Protein AF-A0A962YHG1-F1 (afdb_monomer)

Foldseek 3Di:
DDDDDDDDDDPDDPPDPPPDVPDDDDDQDDDPLQEPDDDPDDPVPDDRDDDDPVCPLVVQQVSFRWDADVVVGWIQTDRGPCSPDPVNCCVPTPVNVVVVVLVVLCVDPVRVVVSVVVVPDDDPDDDDDDDDDDDDPPDDPVVVVCVVVPHDDDDDD

Solvent-accessible surface area (backbone atoms only — not comparable to full-atom values): 10780 Å² total; per-residue (Å²): 133,89,83,86,84,88,85,82,88,76,84,82,71,76,78,70,81,75,71,78,76,88,69,77,89,81,84,87,87,87,78,87,77,32,65,82,59,83,68,93,66,54,81,87,74,58,76,86,78,89,78,48,91,93,42,41,49,62,50,39,39,72,58,47,25,34,48,76,42,80,83,68,76,43,82,46,76,38,45,44,78,66,53,73,36,68,70,46,44,55,68,71,40,69,88,38,47,62,60,53,49,47,54,52,33,52,69,3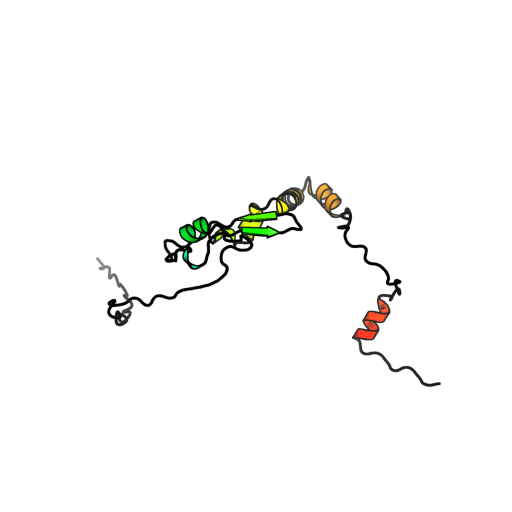6,81,90,40,22,69,63,42,54,54,59,71,69,51,81,74,83,70,89,87,80,77,93,77,82,88,79,84,85,78,85,73,58,80,65,62,62,55,48,60,72,68,61,68,79,81,82,83,82,135

Mean predicted aligned error: 17.92 Å

Radius of gyration: 30.83 Å; Cα contacts (8 Å, |Δi|>4): 76; chains: 1; bounding box: 72×57×82 Å

pLDDT: mean 74.02, std 16.58, range [34.38, 93.38]

Sequence (157 aa):
MPGRLDFQFNFATTPAVRRTQDQPMRILLLGNFRGNRASDQTLAERHIQRIDIDNFDQVLAASAPQLHLQQPDCRIEFSELDDFHPDQLYRTLPVFAELRQLRKQLRDPATAAQAIAQMSQPEPSATTATDESATPTETAPGSLFEQLLGGAPAPPA

Structure (mmCIF, N/CA/C/O backbone):
data_AF-A0A962YHG1-F1
#
_entry.id   AF-A0A962YHG1-F1
#
loop_
_atom_site.group_PDB
_atom_site.id
_atom_site.type_symbol
_atom_site.label_atom_id
_atom_site.label_alt_id
_atom_site.label_comp_id
_atom_site.label_asym_id
_atom_site.label_entity_id
_atom_site.label_seq_id
_atom_site.pdbx_PDB_ins_code
_atom_site.Cartn_x
_atom_site.Cartn_y
_atom_site.Cartn_z
_atom_site.occupancy
_atom_site.B_iso_or_equiv
_atom_site.auth_seq_id
_atom_site.auth_comp_id
_atom_site.auth_asym_id
_atom_site.auth_atom_id
_atom_site.pdbx_PDB_model_num
ATOM 1 N N . MET A 1 1 ? -48.644 15.025 -37.848 1.00 45.84 1 MET A N 1
ATOM 2 C CA . MET A 1 1 ? -47.721 14.338 -36.920 1.00 45.84 1 MET A CA 1
ATOM 3 C C . MET A 1 1 ? -46.467 15.189 -36.807 1.00 45.84 1 MET A C 1
ATOM 5 O O . MET A 1 1 ? -45.912 15.483 -37.860 1.00 45.84 1 MET A O 1
ATOM 9 N N . PRO A 1 2 ? -46.071 15.685 -35.623 1.00 55.91 2 PRO A N 1
ATOM 10 C CA . PRO A 1 2 ? -44.879 16.519 -35.518 1.00 55.91 2 PRO A CA 1
ATOM 11 C C . PRO A 1 2 ? -43.626 15.631 -35.564 1.00 55.91 2 PRO A C 1
ATOM 13 O O . PRO A 1 2 ? -43.559 14.610 -34.883 1.00 55.91 2 PRO A O 1
ATOM 16 N N . GLY A 1 3 ? -42.670 15.993 -36.421 1.00 58.66 3 GLY A N 1
ATOM 17 C CA . GLY A 1 3 ? -41.400 15.287 -36.588 1.00 58.66 3 GLY A CA 1
ATOM 18 C C . GLY A 1 3 ? -40.441 15.573 -35.434 1.00 58.66 3 GLY A C 1
ATOM 19 O O . GLY A 1 3 ? -40.347 16.703 -34.960 1.00 58.66 3 GLY A O 1
ATOM 20 N N . ARG A 1 4 ? -39.742 14.534 -34.978 1.00 71.38 4 ARG A N 1
ATOM 21 C CA . ARG A 1 4 ? -38.708 14.610 -33.942 1.00 71.38 4 ARG A CA 1
ATOM 22 C C . ARG A 1 4 ? -37.389 15.057 -34.576 1.00 71.38 4 ARG A C 1
ATOM 24 O O . ARG A 1 4 ? -36.968 14.483 -35.574 1.00 71.38 4 ARG A O 1
ATOM 31 N N . LEU A 1 5 ? -36.759 16.073 -33.994 1.00 71.56 5 LEU A N 1
ATOM 32 C CA . LEU A 1 5 ? -35.411 16.528 -34.336 1.00 71.56 5 LEU A CA 1
ATOM 33 C C . LEU A 1 5 ? -34.466 16.084 -33.219 1.00 71.56 5 LEU A C 1
ATOM 35 O O . LEU A 1 5 ? -34.612 16.534 -32.084 1.00 71.56 5 LEU A O 1
ATOM 39 N N . ASP A 1 6 ? -33.523 15.200 -33.541 1.00 62.62 6 ASP A N 1
ATOM 40 C CA . ASP A 1 6 ? -32.419 14.846 -32.650 1.00 62.62 6 ASP A CA 1
ATOM 41 C C . ASP A 1 6 ? -31.208 15.724 -32.993 1.00 62.62 6 ASP A C 1
ATOM 43 O O . ASP A 1 6 ? -30.752 15.774 -34.136 1.00 62.62 6 ASP A O 1
ATOM 47 N N . PHE A 1 7 ? -30.696 16.434 -31.987 1.00 68.81 7 PHE A N 1
ATOM 48 C CA . PHE A 1 7 ? -29.481 17.235 -32.090 1.00 68.81 7 PHE A CA 1
ATOM 49 C C . PHE A 1 7 ? -28.357 16.531 -31.341 1.00 68.81 7 PHE A C 1
ATOM 51 O O . PHE A 1 7 ? -28.496 16.209 -30.161 1.00 68.81 7 PHE A O 1
ATOM 58 N N . GLN A 1 8 ? -27.228 16.331 -32.016 1.00 64.38 8 GLN A N 1
ATOM 59 C CA . GLN A 1 8 ? -26.025 15.764 -31.421 1.00 64.38 8 GLN A CA 1
ATOM 60 C C . GLN A 1 8 ? -24.893 16.786 -31.535 1.00 64.38 8 GLN A C 1
ATOM 62 O O . GLN A 1 8 ? -24.492 17.169 -32.632 1.00 64.38 8 GLN A O 1
ATOM 67 N N . PHE A 1 9 ? -24.400 17.255 -30.389 1.00 69.31 9 PHE A N 1
ATOM 68 C CA . PHE A 1 9 ? -23.249 18.148 -30.315 1.00 69.31 9 PHE A CA 1
ATOM 69 C C . PHE A 1 9 ? -21.984 17.315 -30.146 1.00 69.31 9 PHE A C 1
ATOM 71 O O . PHE A 1 9 ? -21.790 16.679 -29.113 1.00 69.31 9 PHE A O 1
ATOM 78 N N . ASN A 1 10 ? -21.121 17.342 -31.159 1.00 65.69 10 ASN A N 1
ATOM 79 C CA . ASN A 1 10 ? -19.778 16.789 -31.069 1.00 65.69 10 ASN A CA 1
ATOM 80 C C . ASN A 1 10 ? -18.791 17.944 -30.897 1.00 65.69 10 ASN A C 1
ATOM 82 O O . ASN A 1 10 ? -18.661 18.798 -31.774 1.00 65.69 10 ASN A O 1
ATOM 86 N N . PHE A 1 11 ? -18.095 17.974 -29.763 1.00 71.69 11 PHE A N 1
ATOM 87 C CA . PHE A 1 11 ? -16.996 18.908 -29.554 1.00 71.69 11 PHE A CA 1
ATOM 88 C C . PHE A 1 11 ? -15.831 18.478 -30.444 1.00 71.69 11 PHE A C 1
ATOM 90 O O . PHE A 1 11 ? -15.226 17.427 -30.235 1.00 71.69 11 PHE A O 1
ATOM 97 N N . ALA A 1 12 ? -15.528 19.279 -31.464 1.00 61.75 12 ALA A N 1
ATOM 98 C CA . ALA A 1 12 ? -14.332 19.084 -32.263 1.00 61.75 12 ALA A CA 1
ATOM 99 C C . ALA A 1 12 ? -13.105 19.422 -31.403 1.00 61.75 12 ALA A C 1
ATOM 101 O O . ALA A 1 12 ? -12.676 20.571 -31.326 1.00 61.75 12 ALA A O 1
ATOM 102 N N . THR A 1 13 ? -12.530 18.414 -30.751 1.00 64.81 13 THR A N 1
ATOM 103 C CA . THR A 1 13 ? -11.124 18.468 -30.356 1.00 64.81 13 THR A CA 1
ATOM 104 C C . THR A 1 13 ? -10.317 18.456 -31.646 1.00 64.81 13 THR A C 1
ATOM 106 O O . THR A 1 13 ? -10.368 17.492 -32.410 1.00 64.81 13 THR A O 1
ATOM 109 N N . THR A 1 14 ? -9.575 19.531 -31.908 1.00 65.00 14 THR A N 1
ATOM 110 C CA . THR A 1 14 ? -8.515 19.522 -32.916 1.00 65.00 14 THR A CA 1
ATOM 111 C C . THR A 1 14 ? -7.624 18.321 -32.604 1.00 65.00 14 THR A C 1
ATOM 113 O O . THR A 1 14 ? -7.118 18.251 -31.479 1.00 65.00 14 THR A O 1
ATOM 116 N N . PRO A 1 15 ? -7.448 17.345 -33.515 1.00 59.84 15 PRO A N 1
ATOM 117 C CA . PRO A 1 15 ? -6.582 16.217 -33.227 1.00 59.84 15 PRO A CA 1
ATOM 118 C C . PRO A 1 15 ? -5.191 16.788 -32.976 1.00 59.84 15 PRO A C 1
ATOM 120 O O . PRO A 1 15 ? -4.594 17.405 -33.860 1.00 59.84 15 PRO A O 1
ATOM 123 N N . ALA A 1 16 ? -4.701 16.647 -31.743 1.00 66.06 16 ALA A N 1
ATOM 124 C CA . ALA A 1 16 ? -3.327 16.985 -31.427 1.00 66.06 16 ALA A CA 1
ATOM 125 C C . ALA A 1 16 ? -2.443 16.266 -32.449 1.00 66.06 16 ALA A C 1
ATOM 127 O O . ALA A 1 16 ? -2.651 15.077 -32.705 1.00 66.06 16 ALA A O 1
ATOM 128 N N . VAL A 1 17 ? -1.501 16.992 -33.060 1.00 57.16 17 VAL A N 1
ATOM 129 C CA . VAL A 1 17 ? -0.539 16.424 -34.009 1.00 57.16 17 VAL A CA 1
ATOM 130 C C . VAL A 1 17 ? 0.080 15.202 -33.341 1.00 57.16 17 VAL A C 1
ATOM 132 O O . VAL A 1 17 ? 0.837 15.324 -32.375 1.00 57.16 17 VAL A O 1
ATOM 135 N N . ARG A 1 18 ? -0.311 14.011 -33.805 1.00 59.91 18 ARG A N 1
ATOM 136 C CA . ARG A 1 18 ? 0.165 12.747 -33.257 1.00 59.91 18 ARG A CA 1
ATOM 137 C C . ARG A 1 18 ? 1.634 12.672 -33.637 1.00 59.91 18 ARG A C 1
ATOM 139 O O . ARG A 1 18 ? 1.953 12.392 -34.788 1.00 59.91 18 ARG A O 1
ATOM 146 N N . ARG A 1 19 ? 2.518 13.031 -32.700 1.00 60.09 19 ARG A N 1
ATOM 147 C CA . ARG A 1 19 ? 3.968 12.961 -32.904 1.00 60.09 19 ARG A CA 1
ATOM 148 C C . ARG A 1 19 ? 4.292 11.565 -33.427 1.00 60.09 19 ARG A C 1
ATOM 150 O O . ARG A 1 19 ? 3.874 10.578 -32.822 1.00 60.09 19 ARG A O 1
ATOM 157 N N . THR A 1 20 ? 4.971 11.511 -34.570 1.00 55.91 20 THR A N 1
ATOM 158 C CA . THR A 1 20 ? 5.409 10.273 -35.212 1.00 55.91 20 THR A CA 1
ATOM 159 C C . THR A 1 20 ? 6.091 9.393 -34.167 1.00 55.91 20 THR A C 1
ATOM 161 O O . THR A 1 20 ? 7.063 9.806 -33.540 1.00 55.91 20 THR A O 1
ATOM 164 N N . GLN A 1 21 ? 5.525 8.206 -33.945 1.00 59.72 21 GLN A N 1
ATOM 165 C CA . GLN A 1 21 ? 5.869 7.252 -32.883 1.00 59.72 21 GLN A CA 1
ATOM 166 C C . GLN A 1 21 ? 7.229 6.560 -33.076 1.00 59.72 21 GLN A C 1
ATOM 168 O O . GLN A 1 21 ? 7.443 5.489 -32.518 1.00 59.72 21 GLN A O 1
ATOM 173 N N . ASP A 1 22 ? 8.149 7.121 -33.860 1.00 61.38 22 ASP A N 1
ATOM 174 C CA . ASP A 1 22 ? 9.325 6.353 -34.278 1.00 61.38 22 ASP A CA 1
ATOM 175 C C . ASP A 1 22 ? 10.292 6.083 -33.115 1.00 61.38 22 ASP A C 1
ATOM 177 O O . ASP A 1 22 ? 11.018 5.094 -33.125 1.00 61.38 22 ASP A O 1
ATOM 181 N N . GLN A 1 23 ? 10.236 6.892 -32.046 1.00 69.75 23 GLN A N 1
ATOM 182 C CA . GLN A 1 23 ? 10.860 6.570 -30.760 1.00 69.75 23 GLN A CA 1
ATOM 183 C C . GLN A 1 23 ? 10.011 7.082 -29.584 1.00 69.75 23 GLN A C 1
ATOM 185 O O . GLN A 1 23 ? 9.931 8.294 -29.365 1.00 69.75 23 GLN A O 1
ATOM 190 N N . PRO A 1 24 ? 9.368 6.199 -28.794 1.00 78.81 24 PRO A N 1
ATOM 191 C CA . PRO A 1 24 ? 8.696 6.623 -27.573 1.00 78.81 24 PRO A CA 1
ATOM 192 C C . PRO A 1 24 ? 9.732 7.130 -26.561 1.00 78.81 24 PRO A C 1
ATOM 194 O O . PRO A 1 24 ? 10.734 6.461 -26.305 1.00 78.81 24 PRO A O 1
ATOM 197 N N . MET A 1 25 ? 9.477 8.292 -25.955 1.00 83.69 25 MET A N 1
ATOM 198 C CA . MET A 1 25 ? 10.292 8.804 -24.852 1.00 83.69 25 MET A CA 1
ATOM 199 C C . MET A 1 25 ? 10.197 7.841 -23.664 1.00 83.69 25 MET A C 1
ATOM 201 O O . MET A 1 25 ? 9.106 7.580 -23.159 1.00 83.69 25 MET A O 1
ATOM 205 N N . ARG A 1 26 ? 11.337 7.311 -23.214 1.00 88.06 26 ARG A N 1
ATOM 206 C CA . ARG A 1 26 ? 11.420 6.415 -22.054 1.00 88.06 26 ARG A CA 1
ATOM 207 C C . ARG A 1 26 ? 12.052 7.164 -20.891 1.00 88.06 26 ARG A C 1
ATOM 209 O O . ARG A 1 26 ? 13.130 7.729 -21.046 1.00 88.06 26 ARG A O 1
ATOM 216 N N . ILE A 1 27 ? 11.387 7.146 -19.741 1.00 90.38 27 ILE A N 1
ATOM 217 C CA . ILE A 1 27 ? 11.906 7.712 -18.495 1.00 90.38 27 ILE A CA 1
ATOM 218 C C . ILE A 1 27 ? 12.294 6.546 -17.591 1.00 90.38 27 ILE A C 1
ATOM 220 O O . ILE A 1 27 ? 11.486 5.649 -17.358 1.00 90.38 27 ILE A O 1
ATOM 224 N N . LEU A 1 28 ? 13.529 6.560 -17.094 1.00 92.56 28 LEU A N 1
ATOM 225 C CA . LEU A 1 28 ? 13.987 5.631 -16.069 1.00 92.56 28 LEU A CA 1
ATOM 226 C C . LEU A 1 28 ? 13.854 6.304 -14.703 1.00 92.56 28 LEU A C 1
ATOM 228 O O . LEU A 1 28 ? 14.464 7.345 -14.467 1.00 92.56 28 LEU A O 1
ATOM 232 N N . LEU A 1 29 ? 13.070 5.700 -13.812 1.00 91.56 29 LEU A N 1
ATOM 233 C CA . LEU A 1 29 ? 12.940 6.137 -12.427 1.00 91.56 29 LEU A CA 1
ATOM 234 C C . LEU A 1 29 ? 13.799 5.228 -11.545 1.00 91.56 29 LEU A C 1
ATOM 236 O O . LEU A 1 29 ? 13.640 4.009 -11.561 1.00 91.56 29 LEU A O 1
ATOM 240 N N . LEU A 1 30 ? 14.709 5.828 -10.780 1.00 90.31 30 LEU A N 1
ATOM 241 C CA . LEU A 1 30 ? 15.577 5.132 -9.833 1.00 90.31 30 LEU A CA 1
ATOM 242 C C . LEU A 1 30 ? 15.273 5.629 -8.423 1.00 90.31 30 LEU A C 1
ATOM 244 O O . LEU A 1 30 ? 15.257 6.831 -8.173 1.00 90.31 30 LEU A O 1
ATOM 248 N N . GLY A 1 31 ? 15.045 4.699 -7.503 1.00 87.12 31 GLY A N 1
ATOM 249 C CA . GLY A 1 31 ? 14.708 5.006 -6.120 1.00 87.12 31 GLY A CA 1
ATOM 250 C C . GLY A 1 31 ? 14.592 3.741 -5.278 1.00 87.12 31 GLY A C 1
ATOM 251 O O . GLY A 1 31 ? 14.628 2.624 -5.800 1.00 87.12 31 GLY A O 1
ATOM 252 N N . ASN A 1 32 ? 14.464 3.914 -3.962 1.00 85.56 32 ASN A N 1
ATOM 253 C CA . ASN A 1 32 ? 14.132 2.807 -3.075 1.00 85.56 32 ASN A CA 1
ATOM 254 C C . ASN A 1 32 ? 12.611 2.612 -3.047 1.00 85.56 32 ASN A C 1
ATOM 256 O O . ASN A 1 32 ? 11.904 3.337 -2.354 1.00 85.56 32 ASN A O 1
ATOM 260 N N . PHE A 1 33 ? 12.128 1.617 -3.789 1.00 86.19 33 PHE A N 1
ATOM 261 C CA . PHE A 1 33 ? 10.702 1.292 -3.881 1.00 86.19 33 PHE A CA 1
ATOM 262 C C . PHE A 1 33 ? 10.293 0.060 -3.063 1.00 86.19 33 PHE A C 1
ATOM 264 O O . PHE A 1 33 ? 9.137 -0.329 -3.118 1.00 86.19 33 PHE A O 1
ATOM 271 N N . ARG A 1 34 ? 11.213 -0.575 -2.317 1.00 80.25 34 ARG A N 1
ATOM 272 C CA . ARG A 1 34 ? 10.947 -1.821 -1.560 1.00 80.25 34 ARG A CA 1
ATOM 273 C C . ARG A 1 34 ? 10.935 -1.645 -0.038 1.00 80.25 34 ARG A C 1
ATOM 275 O O . ARG A 1 34 ? 10.730 -2.615 0.692 1.00 80.25 34 ARG A O 1
ATOM 282 N N . GLY A 1 35 ? 11.131 -0.419 0.444 1.00 81.06 35 GLY A N 1
ATOM 283 C CA . GLY A 1 35 ? 11.189 -0.116 1.872 1.00 81.06 35 GLY A CA 1
ATOM 284 C C . GLY A 1 35 ? 12.473 -0.644 2.509 1.00 81.06 35 GLY A C 1
ATOM 285 O O . GLY A 1 35 ? 13.562 -0.468 1.959 1.00 81.06 35 GLY A O 1
ATOM 286 N N . ASN A 1 36 ? 12.348 -1.288 3.672 1.00 69.00 36 ASN A N 1
ATOM 287 C CA . ASN A 1 36 ? 13.492 -1.787 4.445 1.00 69.00 36 ASN A CA 1
ATOM 288 C C . ASN A 1 36 ? 13.959 -3.197 4.020 1.00 69.00 36 ASN A C 1
ATOM 290 O O . ASN A 1 36 ? 14.724 -3.848 4.727 1.00 69.00 36 ASN A O 1
ATOM 294 N N . ARG A 1 37 ? 13.493 -3.709 2.872 1.00 70.06 37 ARG A N 1
ATOM 295 C CA . ARG A 1 37 ? 14.009 -4.968 2.320 1.00 70.06 37 ARG A CA 1
ATOM 296 C C . ARG A 1 37 ? 15.317 -4.696 1.589 1.00 70.06 37 ARG A C 1
ATOM 298 O O . ARG A 1 37 ? 15.319 -4.129 0.495 1.00 70.06 37 ARG A O 1
ATOM 305 N N . ALA A 1 38 ? 16.422 -5.137 2.182 1.00 66.56 38 ALA A N 1
ATOM 306 C CA . ALA A 1 38 ? 17.681 -5.241 1.463 1.00 66.56 38 ALA A CA 1
ATOM 307 C C . ALA A 1 38 ? 17.492 -6.170 0.252 1.00 66.56 38 ALA A C 1
ATOM 309 O O . ALA A 1 38 ? 16.830 -7.203 0.329 1.00 66.56 38 ALA A O 1
ATOM 310 N N . SER A 1 39 ? 18.034 -5.760 -0.890 1.00 71.38 39 SER A N 1
ATOM 311 C CA . SER A 1 39 ? 18.118 -6.616 -2.067 1.00 71.38 39 SER A CA 1
ATOM 312 C C . SER A 1 39 ? 19.492 -7.259 -2.071 1.00 71.38 39 SER A C 1
ATOM 314 O O . SER A 1 39 ? 20.477 -6.542 -2.237 1.00 71.38 39 SER A O 1
ATOM 316 N N . ASP A 1 40 ? 19.538 -8.586 -1.989 1.00 74.19 40 ASP A N 1
ATOM 317 C CA . ASP A 1 40 ? 20.785 -9.355 -2.107 1.00 74.19 40 ASP A CA 1
ATOM 318 C C . ASP A 1 40 ? 21.395 -9.263 -3.518 1.00 74.19 40 ASP A C 1
ATOM 320 O O . ASP A 1 40 ? 22.573 -9.538 -3.715 1.00 74.19 40 ASP A O 1
ATOM 324 N N . GLN A 1 41 ? 20.601 -8.830 -4.506 1.00 80.31 41 GLN A N 1
ATOM 325 C CA . GLN A 1 41 ? 21.050 -8.624 -5.882 1.00 80.31 41 GLN A CA 1
ATOM 326 C C . GLN A 1 41 ? 21.848 -7.330 -6.045 1.00 80.31 41 GLN A C 1
ATOM 328 O O . GLN A 1 41 ? 21.420 -6.235 -5.623 1.00 80.31 41 GLN A O 1
ATOM 333 N N . THR A 1 42 ? 22.959 -7.454 -6.765 1.00 83.12 42 THR A N 1
ATOM 334 C CA . THR A 1 42 ? 23.782 -6.328 -7.212 1.00 83.12 42 THR A CA 1
ATOM 335 C C . THR A 1 42 ? 23.024 -5.464 -8.223 1.00 83.12 42 THR A C 1
ATOM 337 O O . THR A 1 42 ? 22.053 -5.900 -8.836 1.00 83.12 42 THR A O 1
ATOM 340 N N . LEU A 1 43 ? 23.452 -4.213 -8.429 1.00 82.19 43 LEU A N 1
ATOM 341 C CA . LEU A 1 43 ? 22.789 -3.315 -9.388 1.00 82.19 43 LEU A CA 1
ATOM 342 C C . LEU A 1 43 ? 22.788 -3.859 -10.827 1.00 82.19 43 LEU A C 1
ATOM 344 O O . LEU A 1 43 ? 21.859 -3.563 -11.570 1.00 82.19 43 LEU A O 1
ATOM 348 N N . ALA A 1 44 ? 23.793 -4.653 -11.207 1.00 86.56 44 ALA A N 1
ATOM 349 C CA . ALA A 1 44 ? 23.910 -5.224 -12.549 1.00 86.56 44 ALA A CA 1
ATOM 350 C C . ALA A 1 44 ? 22.912 -6.366 -12.811 1.00 86.56 44 ALA A C 1
ATOM 352 O O . ALA A 1 44 ? 22.520 -6.588 -13.953 1.00 86.56 44 ALA A O 1
ATOM 353 N N . GLU A 1 45 ? 22.486 -7.072 -11.763 1.00 87.06 45 GLU A N 1
ATOM 354 C CA . GLU A 1 45 ? 21.531 -8.187 -11.850 1.00 87.06 45 GLU A CA 1
ATOM 355 C C . GLU A 1 45 ? 20.073 -7.711 -11.798 1.00 87.06 45 GLU A C 1
ATOM 357 O O . GLU A 1 45 ? 19.153 -8.469 -12.104 1.00 87.06 45 GLU A O 1
ATOM 362 N N . ARG A 1 46 ? 19.838 -6.446 -11.424 1.00 85.25 46 ARG A N 1
ATOM 363 C CA . ARG A 1 46 ? 18.488 -5.893 -11.303 1.00 85.25 46 ARG A CA 1
ATOM 364 C C . ARG A 1 46 ? 17.890 -5.627 -12.678 1.00 85.25 46 ARG A C 1
ATOM 366 O O . ARG A 1 46 ? 18.341 -4.762 -13.426 1.00 85.25 46 ARG A O 1
ATOM 373 N N . HIS A 1 47 ? 16.805 -6.331 -12.977 1.00 84.81 47 HIS A N 1
ATOM 374 C CA . HIS A 1 47 ? 16.026 -6.101 -14.186 1.00 84.81 47 HIS A CA 1
ATOM 375 C C . HIS A 1 47 ? 15.190 -4.820 -14.084 1.00 84.81 47 HIS A C 1
ATOM 377 O O . HIS A 1 47 ? 14.486 -4.590 -13.102 1.00 84.81 47 HIS A O 1
ATOM 383 N N . ILE A 1 48 ? 15.230 -4.003 -15.138 1.00 88.88 48 ILE A N 1
ATOM 384 C CA . ILE A 1 48 ? 14.368 -2.825 -15.275 1.00 88.88 48 ILE A CA 1
ATOM 385 C C . ILE A 1 48 ? 12.951 -3.305 -15.597 1.00 88.88 48 ILE A C 1
ATOM 387 O O . ILE A 1 48 ? 12.731 -3.958 -16.618 1.00 88.88 48 ILE A O 1
ATOM 391 N N . GLN A 1 49 ? 11.987 -2.958 -14.747 1.00 88.88 49 GLN A N 1
ATOM 392 C CA . GLN A 1 49 ? 10.579 -3.275 -14.973 1.00 88.88 49 GLN A CA 1
ATOM 393 C C . GLN A 1 49 ? 9.893 -2.135 -15.729 1.00 88.88 49 GLN A C 1
ATOM 395 O O . GLN A 1 49 ? 10.000 -0.966 -15.358 1.00 88.88 49 GLN A O 1
ATOM 400 N N . ARG A 1 50 ? 9.185 -2.475 -16.811 1.00 91.31 50 ARG A N 1
ATOM 401 C CA . ARG A 1 50 ? 8.331 -1.523 -17.528 1.00 91.31 50 ARG A CA 1
ATOM 402 C C . ARG A 1 50 ? 7.033 -1.354 -16.745 1.00 91.31 50 ARG A C 1
ATOM 404 O O . ARG A 1 50 ? 6.330 -2.336 -16.532 1.00 91.31 50 ARG A O 1
ATOM 411 N N . ILE A 1 51 ? 6.709 -0.112 -16.406 1.00 91.06 51 ILE A N 1
ATOM 412 C CA . ILE A 1 51 ? 5.466 0.257 -15.731 1.00 91.06 51 ILE A CA 1
ATOM 413 C C . ILE A 1 51 ? 4.567 1.019 -16.708 1.00 91.06 51 ILE A C 1
ATOM 415 O O . ILE A 1 51 ? 5.043 1.832 -17.504 1.00 91.06 51 ILE A O 1
ATOM 419 N N . ASP A 1 52 ? 3.283 0.719 -16.639 1.00 90.12 52 ASP A N 1
ATOM 420 C CA . ASP A 1 52 ? 2.164 1.318 -17.348 1.00 90.12 52 ASP A CA 1
ATOM 421 C C . ASP A 1 52 ? 0.944 1.331 -16.410 1.00 90.12 52 ASP A C 1
ATOM 423 O O . ASP A 1 52 ? 0.953 0.677 -15.366 1.00 90.12 52 ASP A O 1
ATOM 427 N N . ILE A 1 53 ? -0.114 2.051 -16.778 1.00 89.00 53 ILE A N 1
ATOM 428 C CA . ILE A 1 53 ? -1.327 2.161 -15.945 1.00 89.00 53 ILE A CA 1
ATOM 429 C C . ILE A 1 53 ? -1.996 0.787 -15.774 1.00 89.00 53 ILE A C 1
ATOM 431 O O . ILE A 1 53 ? -2.507 0.479 -14.705 1.00 89.00 53 ILE A O 1
ATOM 435 N N . ASP A 1 54 ? -1.912 -0.068 -16.796 1.00 90.44 54 ASP A N 1
ATOM 436 C CA . ASP A 1 54 ? -2.537 -1.395 -16.794 1.00 90.44 54 ASP A CA 1
ATOM 437 C C . ASP A 1 54 ? -1.745 -2.456 -16.009 1.00 90.44 54 ASP A C 1
ATOM 439 O O . ASP A 1 54 ? -2.280 -3.520 -15.705 1.00 90.44 54 ASP A O 1
ATOM 443 N N . ASN A 1 55 ? -0.459 -2.219 -15.718 1.00 91.94 55 ASN A N 1
ATOM 444 C CA . ASN A 1 55 ? 0.408 -3.214 -15.073 1.00 91.94 55 ASN A CA 1
ATOM 445 C C . ASN A 1 55 ? 0.992 -2.752 -13.731 1.00 91.94 55 ASN A C 1
ATOM 447 O O . ASN A 1 55 ? 1.801 -3.475 -13.144 1.00 91.94 55 ASN A O 1
ATOM 451 N N . PHE A 1 56 ? 0.602 -1.567 -13.256 1.00 91.94 56 PHE A N 1
ATOM 452 C CA . PHE A 1 56 ? 1.158 -0.966 -12.050 1.00 91.94 56 PHE A CA 1
ATOM 453 C C . PHE A 1 56 ? 1.000 -1.881 -10.832 1.00 91.94 56 PHE A C 1
ATOM 455 O O . PHE A 1 56 ? 2.000 -2.204 -10.194 1.00 91.94 56 PHE A O 1
ATOM 462 N N . ASP A 1 57 ? -0.212 -2.373 -10.566 1.00 90.50 57 ASP A N 1
ATOM 463 C CA . ASP A 1 57 ? -0.477 -3.241 -9.412 1.00 90.50 57 ASP A CA 1
ATOM 464 C C . ASP A 1 57 ? 0.268 -4.576 -9.516 1.00 90.50 57 ASP A C 1
ATOM 466 O O . ASP A 1 57 ? 0.813 -5.071 -8.536 1.00 90.50 57 ASP A O 1
ATOM 470 N N . GLN A 1 58 ? 0.413 -5.130 -10.724 1.00 91.12 58 GLN A N 1
ATOM 471 C CA . GLN A 1 58 ? 1.198 -6.349 -10.928 1.00 91.12 58 GLN A CA 1
ATOM 472 C C . GLN A 1 58 ? 2.683 -6.131 -10.600 1.00 91.12 58 GLN A C 1
ATOM 474 O O . GLN A 1 58 ? 3.324 -6.986 -9.980 1.00 91.12 58 GLN A O 1
ATOM 479 N N . VAL A 1 59 ? 3.245 -4.995 -11.024 1.00 91.38 59 VAL A N 1
ATOM 480 C CA . VAL A 1 59 ? 4.634 -4.635 -10.719 1.00 91.38 59 VAL A CA 1
ATOM 481 C C . VAL A 1 59 ? 4.798 -4.351 -9.226 1.00 91.38 59 VAL A C 1
ATOM 483 O O . VAL A 1 59 ? 5.772 -4.813 -8.627 1.00 91.38 59 VAL A O 1
ATOM 486 N N . LEU A 1 60 ? 3.840 -3.655 -8.611 1.00 90.38 60 LEU A N 1
ATOM 487 C CA . LEU A 1 60 ? 3.840 -3.360 -7.183 1.00 90.38 60 LEU A CA 1
ATOM 488 C C . LEU A 1 60 ? 3.795 -4.653 -6.358 1.00 90.38 60 LEU A C 1
ATOM 490 O O . LEU A 1 60 ? 4.693 -4.867 -5.542 1.00 90.38 60 LEU A O 1
ATOM 494 N N . ALA A 1 61 ? 2.866 -5.561 -6.657 1.00 89.56 61 ALA A N 1
ATOM 495 C CA . ALA A 1 61 ? 2.757 -6.871 -6.021 1.00 89.56 61 ALA A CA 1
ATOM 496 C C . ALA A 1 61 ? 4.030 -7.719 -6.191 1.00 89.56 61 ALA A C 1
ATOM 498 O O . ALA A 1 61 ? 4.490 -8.350 -5.242 1.00 89.56 61 ALA A O 1
ATOM 499 N N . ALA A 1 62 ? 4.668 -7.698 -7.369 1.00 87.31 62 ALA A N 1
ATOM 500 C CA . ALA A 1 62 ? 5.945 -8.388 -7.588 1.00 87.31 62 ALA A CA 1
ATOM 501 C C . ALA A 1 62 ? 7.111 -7.737 -6.818 1.00 87.31 62 ALA A C 1
ATOM 503 O O . ALA A 1 62 ? 8.063 -8.405 -6.391 1.00 87.31 62 ALA A O 1
ATOM 504 N N . SER A 1 63 ? 7.066 -6.416 -6.644 1.00 85.06 63 SER A N 1
ATOM 505 C CA . SER A 1 63 ? 8.045 -5.696 -5.838 1.00 85.06 63 SER A CA 1
ATOM 506 C C . SER A 1 63 ? 7.845 -5.943 -4.336 1.00 85.06 63 SER A C 1
ATOM 508 O O . SER A 1 63 ? 8.853 -5.961 -3.624 1.00 85.06 63 SER A O 1
ATOM 510 N N . ALA A 1 64 ? 6.602 -6.214 -3.906 1.00 84.81 64 ALA A N 1
ATOM 511 C CA . ALA A 1 64 ? 6.153 -6.500 -2.541 1.00 84.81 64 ALA A CA 1
ATOM 512 C C . ALA A 1 64 ? 6.850 -5.615 -1.493 1.00 84.81 64 ALA A C 1
ATOM 514 O O . ALA A 1 64 ? 7.632 -6.123 -0.668 1.00 84.81 64 ALA A O 1
ATOM 515 N N . PRO A 1 65 ? 6.654 -4.283 -1.564 1.00 88.00 65 PRO A N 1
ATOM 516 C CA . PRO A 1 65 ? 7.231 -3.376 -0.597 1.00 88.00 65 PRO A CA 1
ATOM 517 C C . PRO A 1 65 ? 6.679 -3.672 0.786 1.00 88.00 65 PRO A C 1
ATOM 519 O O . PRO A 1 65 ? 5.510 -4.013 0.975 1.00 88.00 65 PRO A O 1
ATOM 522 N N . GLN A 1 66 ? 7.562 -3.531 1.762 1.00 87.56 66 GLN A N 1
ATOM 523 C CA . GLN A 1 66 ? 7.264 -3.885 3.128 1.00 87.56 66 GLN A CA 1
ATOM 524 C C . GLN A 1 66 ? 7.768 -2.828 4.090 1.00 87.56 66 GLN A C 1
ATOM 526 O 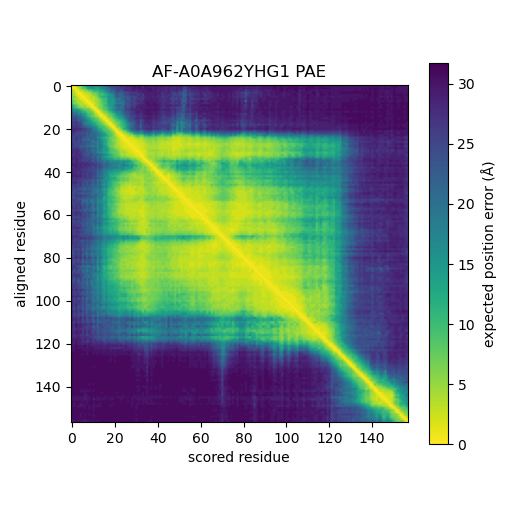O . GLN A 1 66 ? 8.907 -2.356 3.994 1.00 87.56 66 GLN A O 1
ATOM 531 N N . LEU A 1 67 ? 6.913 -2.516 5.056 1.00 88.19 67 LEU A N 1
ATOM 532 C CA . LEU A 1 67 ? 7.234 -1.675 6.190 1.00 88.19 67 LEU A CA 1
ATOM 533 C C . LEU A 1 67 ? 7.172 -2.519 7.460 1.00 88.19 67 LEU A C 1
ATOM 535 O O . LEU A 1 67 ? 6.180 -3.195 7.721 1.00 88.19 67 LEU A O 1
ATOM 539 N N . HIS A 1 68 ? 8.244 -2.478 8.244 1.00 88.06 68 HIS A N 1
ATOM 540 C CA . HIS A 1 68 ? 8.289 -3.073 9.573 1.00 88.06 68 HIS A CA 1
ATOM 541 C C . HIS A 1 68 ? 8.441 -1.951 10.592 1.00 88.06 68 HIS A C 1
ATOM 543 O O . HIS A 1 68 ? 9.420 -1.204 10.558 1.00 88.06 68 HIS A O 1
ATOM 549 N N . LEU A 1 69 ? 7.439 -1.810 11.451 1.00 87.62 69 LEU A N 1
ATOM 550 C CA . LEU A 1 69 ? 7.448 -0.909 12.595 1.00 87.62 69 LEU A CA 1
ATOM 551 C C . LEU A 1 69 ? 7.831 -1.723 13.829 1.00 87.62 69 LEU A C 1
ATOM 553 O O . LEU A 1 69 ? 7.344 -2.835 13.988 1.00 87.62 69 LEU A O 1
ATOM 557 N N . GLN A 1 70 ? 8.707 -1.186 14.678 1.00 85.75 70 GLN A N 1
ATOM 558 C CA . GLN A 1 70 ? 9.155 -1.884 15.892 1.00 85.75 70 GLN A CA 1
ATOM 559 C C . GLN A 1 70 ? 8.215 -1.655 17.082 1.00 85.75 70 GLN A C 1
ATOM 561 O O . GLN A 1 70 ? 8.110 -2.503 17.962 1.00 85.75 70 GLN A O 1
ATOM 566 N N . GLN A 1 71 ? 7.546 -0.500 17.129 1.00 84.69 71 GLN A N 1
ATOM 567 C CA . GLN A 1 71 ? 6.669 -0.094 18.225 1.00 84.69 71 GLN A CA 1
ATOM 568 C C . GLN A 1 71 ? 5.480 0.691 17.651 1.00 84.69 71 GLN A C 1
ATOM 570 O O . GLN A 1 71 ? 5.643 1.860 17.294 1.00 84.69 71 GLN A O 1
ATOM 575 N N . PRO A 1 72 ? 4.293 0.076 17.524 1.00 81.94 72 PRO A N 1
ATOM 576 C CA . PRO A 1 72 ? 3.988 -1.342 17.762 1.00 81.94 72 PRO A CA 1
ATOM 577 C C . PRO A 1 72 ? 4.728 -2.259 16.773 1.00 81.94 72 PRO A C 1
ATOM 579 O O . PRO A 1 72 ? 4.968 -1.850 15.637 1.00 81.94 72 PRO A O 1
ATOM 582 N N . ASP A 1 73 ? 5.062 -3.487 17.189 1.00 86.19 73 ASP A N 1
ATOM 583 C CA . ASP A 1 73 ? 5.640 -4.494 16.288 1.00 86.19 73 ASP A CA 1
ATOM 584 C C . ASP A 1 73 ? 4.601 -4.870 15.224 1.00 86.19 73 ASP A C 1
ATOM 586 O O . ASP A 1 73 ? 3.614 -5.559 15.497 1.00 86.19 73 ASP A O 1
ATOM 590 N N . CYS A 1 74 ? 4.758 -4.315 14.025 1.00 86.75 74 CYS A N 1
ATOM 591 C CA . CYS A 1 74 ? 3.762 -4.404 12.970 1.00 86.75 74 CYS A CA 1
ATOM 592 C C . CYS A 1 74 ? 4.435 -4.505 11.606 1.00 86.75 74 CYS A C 1
ATOM 594 O O . CYS A 1 74 ? 5.228 -3.648 11.205 1.00 86.75 74 CYS A O 1
ATOM 596 N N . ARG A 1 75 ? 4.085 -5.564 10.876 1.00 88.88 75 ARG A N 1
ATOM 597 C CA . ARG A 1 75 ? 4.560 -5.827 9.523 1.00 88.88 75 ARG A CA 1
ATOM 598 C C . ARG A 1 75 ? 3.441 -5.510 8.539 1.00 88.88 75 ARG A C 1
ATOM 600 O O . ARG A 1 75 ? 2.369 -6.102 8.616 1.00 88.88 75 ARG A O 1
ATOM 607 N N . ILE A 1 76 ? 3.707 -4.579 7.631 1.00 89.62 76 ILE A N 1
ATOM 608 C CA . ILE A 1 76 ? 2.762 -4.107 6.617 1.00 89.62 76 ILE A CA 1
ATOM 609 C C . ILE A 1 76 ? 3.319 -4.480 5.248 1.00 89.62 76 ILE A C 1
ATOM 611 O O . ILE A 1 76 ? 4.475 -4.178 4.938 1.00 89.62 76 ILE A O 1
ATOM 615 N N . GLU A 1 77 ? 2.506 -5.164 4.452 1.00 89.19 77 GLU A N 1
ATOM 616 C CA . GLU A 1 77 ? 2.801 -5.548 3.073 1.00 89.19 77 GLU A CA 1
ATOM 617 C C . GLU A 1 77 ? 1.810 -4.839 2.160 1.00 89.19 77 GLU A C 1
ATOM 619 O O . GLU A 1 77 ? 0.623 -4.788 2.474 1.00 89.19 77 GLU A O 1
ATOM 624 N N . PHE A 1 78 ? 2.310 -4.289 1.056 1.00 90.44 78 PHE A N 1
ATOM 625 C CA . PHE A 1 78 ? 1.482 -3.636 0.050 1.00 90.44 78 PHE A CA 1
ATOM 626 C C . PHE A 1 78 ? 1.579 -4.432 -1.248 1.00 90.44 78 PHE A C 1
ATOM 628 O O . PHE A 1 78 ? 2.682 -4.744 -1.707 1.00 90.44 78 PHE A O 1
ATOM 635 N N . SER A 1 79 ? 0.432 -4.761 -1.825 1.00 89.31 79 SER A N 1
ATOM 636 C CA . SER A 1 79 ? 0.321 -5.461 -3.106 1.00 89.31 79 SER A CA 1
ATOM 637 C C . SER A 1 79 ? -0.316 -4.573 -4.168 1.00 89.31 79 SER A C 1
ATOM 639 O O . SER A 1 79 ? 0.072 -4.648 -5.330 1.00 89.31 79 SER A O 1
ATOM 641 N N . GLU A 1 80 ? -1.237 -3.700 -3.762 1.00 91.06 80 GLU A N 1
ATOM 642 C CA . GLU A 1 80 ? -2.004 -2.825 -4.651 1.00 91.06 80 GLU A CA 1
ATOM 643 C C . GLU A 1 80 ? -1.952 -1.373 -4.164 1.00 91.06 80 GLU A 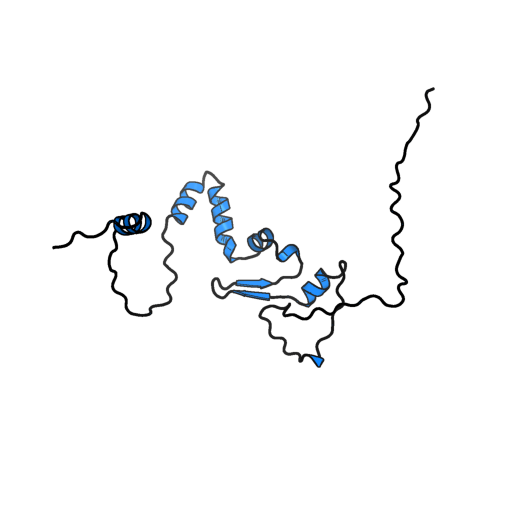C 1
ATOM 645 O O . GLU A 1 80 ? -1.612 -1.092 -3.008 1.00 91.06 80 GLU A O 1
ATOM 650 N N . LEU A 1 81 ? -2.292 -0.422 -5.040 1.00 88.94 81 LEU A N 1
ATOM 651 C CA . LEU A 1 81 ? -2.330 0.994 -4.656 1.00 88.94 81 LEU A CA 1
ATOM 652 C C . LEU A 1 81 ? -3.333 1.261 -3.516 1.00 88.94 81 LEU A C 1
ATOM 654 O O . LEU A 1 81 ? -3.090 2.112 -2.657 1.00 88.94 81 LEU A O 1
ATOM 658 N N . ASP A 1 82 ? -4.424 0.497 -3.470 1.00 90.31 82 ASP A N 1
ATOM 659 C CA . ASP A 1 82 ? -5.462 0.640 -2.452 1.00 90.31 82 ASP A CA 1
ATOM 660 C C . ASP A 1 82 ? -4.976 0.287 -1.039 1.00 90.31 82 ASP A C 1
ATOM 662 O O . ASP A 1 82 ? -5.514 0.811 -0.062 1.00 90.31 82 ASP A O 1
ATOM 666 N N . ASP A 1 83 ? -3.919 -0.518 -0.898 1.00 90.88 83 ASP A N 1
ATOM 667 C CA . ASP A 1 83 ? -3.357 -0.884 0.411 1.00 90.88 83 ASP A CA 1
ATOM 668 C C . ASP A 1 83 ? -2.753 0.320 1.150 1.00 90.88 83 ASP A C 1
ATOM 670 O O . ASP A 1 83 ? -2.586 0.296 2.371 1.00 90.88 83 ASP A O 1
ATOM 674 N N . PHE A 1 84 ? -2.460 1.408 0.431 1.00 90.25 84 PHE A N 1
ATOM 675 C CA . PHE A 1 84 ? -2.012 2.665 1.027 1.00 90.25 84 PHE A CA 1
ATOM 676 C C . PHE A 1 84 ? -3.160 3.494 1.617 1.00 90.25 84 PHE A C 1
ATOM 678 O O . PHE A 1 84 ? -2.903 4.484 2.310 1.00 90.25 84 PHE A O 1
ATOM 685 N N . HIS A 1 85 ? -4.423 3.119 1.387 1.00 93.38 85 HIS A N 1
ATOM 686 C CA . HIS A 1 85 ? -5.542 3.839 1.980 1.00 93.38 85 HIS A CA 1
ATOM 687 C C . HIS A 1 85 ? -5.602 3.635 3.503 1.00 93.38 85 HIS A C 1
ATOM 689 O O . HIS A 1 85 ? -5.531 2.504 3.993 1.00 93.38 85 HIS A O 1
ATOM 695 N N . PRO A 1 86 ? -5.842 4.712 4.279 1.00 90.88 86 PRO A N 1
ATOM 696 C CA . PRO A 1 86 ? -5.904 4.629 5.738 1.00 90.88 86 PRO A CA 1
ATOM 697 C C . PRO A 1 86 ? -7.032 3.709 6.217 1.00 90.88 86 PRO A C 1
ATOM 699 O O . PRO A 1 86 ? -6.883 3.026 7.226 1.00 90.88 86 PRO A O 1
ATOM 702 N N . ASP A 1 87 ? -8.135 3.639 5.470 1.00 91.69 87 ASP A N 1
ATOM 703 C CA . ASP A 1 87 ? -9.251 2.745 5.774 1.00 91.69 87 ASP A CA 1
ATOM 704 C C . ASP A 1 87 ? -8.876 1.269 5.611 1.00 91.69 87 ASP A C 1
ATOM 706 O O . ASP A 1 87 ? -9.314 0.444 6.416 1.00 91.69 87 ASP A O 1
ATOM 710 N N . GLN A 1 88 ? -8.067 0.929 4.600 1.00 91.56 88 GLN A N 1
ATOM 711 C CA . GLN A 1 88 ? -7.586 -0.439 4.405 1.00 91.56 88 GLN A CA 1
ATOM 712 C C . GLN A 1 88 ? -6.620 -0.816 5.523 1.00 91.56 88 GLN A C 1
ATOM 714 O O . GLN A 1 88 ? -6.852 -1.812 6.208 1.00 91.56 88 GLN A O 1
ATOM 719 N N . LEU A 1 89 ? -5.634 0.038 5.812 1.00 90.81 89 LEU A N 1
ATOM 720 C CA . LEU A 1 89 ? -4.702 -0.154 6.929 1.00 90.81 89 LEU A CA 1
ATOM 721 C C . LEU A 1 89 ? -5.432 -0.299 8.273 1.00 90.81 89 LEU A C 1
ATOM 723 O O . LEU A 1 89 ? -5.119 -1.181 9.074 1.00 90.81 89 LEU A O 1
ATOM 727 N N . TYR A 1 90 ? -6.460 0.515 8.517 1.00 90.69 90 TYR A N 1
ATOM 728 C CA . TYR A 1 90 ? -7.268 0.411 9.730 1.00 90.69 90 TYR A CA 1
ATOM 729 C C . TYR A 1 90 ? -8.028 -0.916 9.827 1.00 90.69 90 TYR A C 1
ATOM 731 O O . TYR A 1 90 ? -8.280 -1.391 10.934 1.00 90.69 90 TYR A O 1
ATOM 739 N N . ARG A 1 91 ? -8.425 -1.521 8.703 1.00 88.56 91 ARG A N 1
ATOM 740 C CA . ARG A 1 91 ? -9.156 -2.798 8.676 1.00 88.56 91 ARG A CA 1
ATOM 741 C C . ARG A 1 91 ? -8.228 -4.002 8.790 1.00 88.56 91 ARG A C 1
ATOM 743 O O . ARG A 1 91 ? -8.572 -4.938 9.512 1.00 88.56 91 ARG A O 1
ATOM 750 N N . THR A 1 92 ? -7.095 -3.981 8.095 1.00 87.56 92 THR A N 1
ATOM 751 C CA . THR A 1 92 ? -6.185 -5.127 7.965 1.00 87.56 92 THR A CA 1
ATOM 752 C C . THR A 1 92 ? -5.239 -5.258 9.148 1.00 87.56 92 THR A C 1
ATOM 754 O O . THR A 1 92 ? -4.979 -6.376 9.595 1.00 87.56 92 THR A O 1
ATOM 757 N N . LEU A 1 93 ? -4.756 -4.144 9.708 1.00 89.81 93 LEU A N 1
ATOM 758 C CA . LEU A 1 93 ? -3.729 -4.215 10.740 1.00 89.81 93 LEU A CA 1
ATOM 759 C C . LEU A 1 93 ? -4.301 -4.701 12.085 1.00 89.81 93 LEU A C 1
ATOM 761 O O . LEU A 1 93 ? -5.348 -4.211 12.542 1.00 89.81 93 LEU A O 1
ATOM 765 N N . PRO A 1 94 ? -3.612 -5.648 12.753 1.00 86.25 94 PRO A N 1
ATOM 766 C CA . PRO A 1 94 ? -4.068 -6.230 14.012 1.00 86.25 94 PRO A CA 1
ATOM 767 C C . PRO A 1 94 ? -3.985 -5.244 15.178 1.00 86.25 94 PRO A C 1
ATOM 769 O O . PRO A 1 94 ? -4.8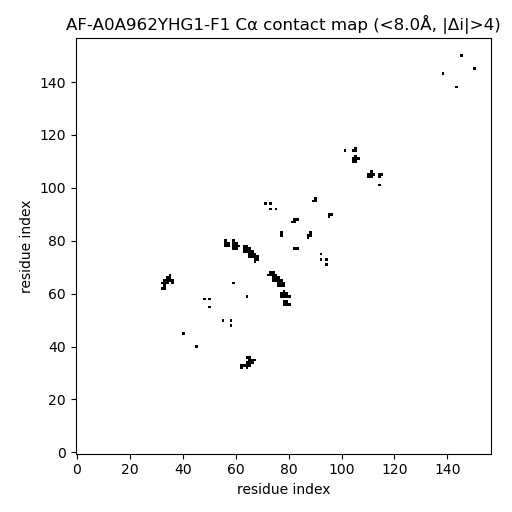16 -5.319 16.075 1.00 86.25 94 PRO A O 1
ATOM 772 N N . VAL A 1 95 ? -3.075 -4.262 15.131 1.00 88.62 95 VAL A N 1
ATOM 773 C CA . VAL A 1 95 ? -2.956 -3.212 16.162 1.00 88.62 95 VAL A CA 1
ATOM 774 C C . VAL A 1 95 ? -4.268 -2.450 16.381 1.00 88.62 95 VAL A C 1
ATOM 776 O O . VAL A 1 95 ? -4.588 -2.034 17.488 1.00 88.62 95 VAL A O 1
ATOM 779 N N . PHE A 1 96 ? -5.082 -2.305 15.334 1.00 89.12 96 PHE A N 1
ATOM 780 C CA . PHE A 1 96 ? -6.363 -1.613 15.427 1.00 89.12 96 PHE A CA 1
ATOM 781 C C . PHE A 1 96 ? -7.524 -2.537 15.822 1.00 89.12 96 PHE A C 1
ATOM 783 O O . PHE A 1 96 ? -8.652 -2.061 15.943 1.00 89.12 96 PHE A O 1
ATOM 790 N N . ALA A 1 97 ? -7.300 -3.841 16.018 1.00 87.31 97 ALA A N 1
ATOM 791 C CA . ALA A 1 97 ? -8.364 -4.799 16.322 1.00 87.31 97 ALA A CA 1
ATOM 792 C C . ALA A 1 97 ? -9.092 -4.464 17.628 1.00 87.31 97 ALA A C 1
ATOM 794 O O . ALA A 1 97 ? -10.326 -4.426 17.643 1.00 87.31 97 ALA A O 1
ATOM 795 N N . GLU A 1 98 ? -8.340 -4.143 18.679 1.00 86.12 98 GLU A N 1
ATOM 796 C CA . GLU A 1 98 ? -8.891 -3.760 19.980 1.00 86.12 98 GLU A CA 1
ATOM 797 C C . GLU A 1 98 ? -9.688 -2.456 19.877 1.00 86.12 98 GLU A C 1
ATOM 799 O O . GLU A 1 98 ? -10.849 -2.401 20.285 1.00 86.12 98 GLU A O 1
ATOM 804 N N . LEU A 1 99 ? -9.142 -1.439 19.199 1.00 87.19 99 LEU A N 1
ATOM 805 C CA . LEU A 1 99 ? -9.849 -0.176 18.955 1.00 87.19 99 LEU A CA 1
ATOM 806 C C . LEU A 1 99 ? -11.128 -0.371 18.122 1.00 87.19 99 LEU A C 1
ATOM 808 O O . LEU A 1 99 ? -12.145 0.281 18.379 1.00 87.19 99 LEU A O 1
ATOM 812 N N . ARG A 1 100 ? -11.120 -1.281 17.137 1.00 90.00 100 ARG A N 1
ATOM 813 C CA . ARG A 1 100 ? -12.317 -1.643 16.354 1.00 90.00 100 ARG A CA 1
ATOM 814 C C . ARG A 1 100 ? -13.379 -2.294 17.235 1.00 90.00 100 ARG A C 1
ATOM 816 O O . ARG A 1 100 ? -14.563 -1.985 17.083 1.00 90.00 100 ARG A O 1
ATOM 823 N N . GLN A 1 101 ? -12.981 -3.198 18.125 1.00 87.25 101 GLN A N 1
ATOM 824 C CA . GLN A 1 101 ? -13.893 -3.879 19.042 1.00 87.25 101 GLN A CA 1
ATOM 825 C C . GLN A 1 101 ? -14.491 -2.905 20.058 1.00 87.25 101 GLN A C 1
ATOM 827 O O . GLN A 1 101 ? -15.710 -2.867 20.228 1.00 87.25 101 GLN A O 1
ATOM 832 N N . LEU A 1 102 ? -13.659 -2.050 20.639 1.00 86.25 102 LEU A N 1
ATOM 833 C CA . LEU A 1 102 ? -14.076 -1.021 21.579 1.00 86.25 102 LEU A CA 1
ATOM 834 C C . LEU A 1 102 ? -15.048 -0.027 20.930 1.00 86.25 102 LEU A C 1
ATOM 836 O O . LEU A 1 102 ? -16.112 0.257 21.476 1.00 86.25 102 LEU A O 1
ATOM 840 N N . ARG A 1 103 ? -14.771 0.416 19.695 1.00 87.94 103 ARG A N 1
ATOM 841 C CA . ARG A 1 103 ? -15.708 1.246 18.918 1.00 87.94 103 ARG A CA 1
ATOM 842 C C . ARG A 1 103 ? -17.051 0.545 18.689 1.00 87.94 103 ARG A C 1
ATOM 844 O O . ARG A 1 103 ? -18.080 1.215 18.703 1.00 87.94 103 ARG A O 1
ATOM 851 N N . LYS A 1 104 ? -17.077 -0.774 18.462 1.00 87.94 104 LYS A N 1
ATOM 852 C CA . LYS A 1 104 ? -18.338 -1.532 18.342 1.00 87.94 104 LYS A CA 1
ATOM 853 C C . LYS A 1 104 ? -19.102 -1.552 19.667 1.00 87.94 104 LYS A C 1
ATOM 855 O O . LYS A 1 104 ? -20.297 -1.284 19.654 1.00 87.94 104 LYS A O 1
ATOM 860 N N . GLN A 1 105 ? -18.416 -1.788 20.784 1.00 85.75 105 GLN A N 1
ATOM 861 C CA . GLN A 1 105 ? -19.025 -1.811 22.119 1.00 85.75 105 GLN A CA 1
ATOM 862 C C . GLN A 1 105 ? -19.546 -0.437 22.560 1.00 85.75 105 GLN A C 1
ATOM 864 O O . GLN A 1 105 ? -20.589 -0.354 23.197 1.00 85.75 105 GLN A O 1
ATOM 869 N N . LEU A 1 106 ? -18.865 0.648 22.184 1.00 86.19 106 LEU A N 1
ATOM 870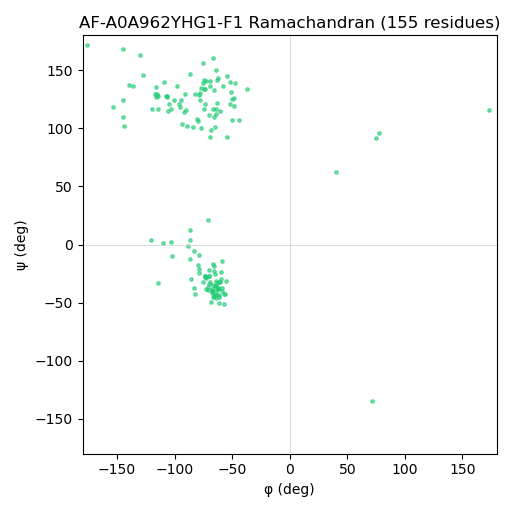 C CA . LEU A 1 106 ? -19.330 2.015 22.439 1.00 86.19 106 LEU A CA 1
ATOM 871 C C . LEU A 1 106 ? -20.551 2.400 21.598 1.00 86.19 106 LEU A C 1
ATOM 873 O O . LEU A 1 106 ? -21.325 3.266 21.996 1.00 86.19 106 LEU A O 1
ATOM 877 N N . ARG A 1 107 ? -20.724 1.784 20.423 1.00 86.38 107 ARG A N 1
ATOM 878 C CA . ARG A 1 107 ? -21.899 2.008 19.568 1.00 86.38 107 ARG A CA 1
ATOM 879 C C . ARG A 1 107 ? -23.132 1.248 20.044 1.00 86.38 107 ARG A C 1
ATOM 881 O O . ARG A 1 107 ? -24.233 1.628 19.656 1.00 86.38 107 ARG A O 1
ATOM 888 N N . ASP A 1 108 ? -22.953 0.194 20.833 1.00 86.00 108 ASP A N 1
ATOM 889 C CA . ASP A 1 108 ? -24.050 -0.543 21.446 1.00 86.00 108 ASP A CA 1
ATOM 890 C C . ASP A 1 108 ? -24.383 0.072 22.822 1.00 86.00 108 ASP A C 1
ATOM 892 O O . ASP A 1 108 ? -23.544 0.047 23.731 1.00 86.00 108 ASP A O 1
ATOM 896 N N . PRO A 1 109 ? -25.593 0.635 23.006 1.00 76.69 109 PRO A N 1
ATOM 897 C CA . PRO A 1 109 ? -25.979 1.295 24.251 1.00 76.69 109 PRO A CA 1
ATOM 898 C C . PRO A 1 109 ? -25.934 0.370 25.477 1.00 76.69 109 PRO A C 1
ATOM 900 O O . PRO A 1 109 ? -25.767 0.870 26.589 1.00 76.69 109 PRO A O 1
ATOM 903 N N . ALA A 1 110 ? -26.041 -0.953 25.305 1.00 79.00 110 ALA A N 1
ATOM 904 C CA . ALA A 1 110 ? -25.961 -1.905 26.414 1.00 79.00 110 ALA A CA 1
ATOM 905 C C . ALA A 1 110 ? -24.522 -2.105 26.927 1.00 79.00 110 ALA A C 1
ATOM 907 O O . ALA A 1 110 ? -24.315 -2.316 28.123 1.00 79.00 110 ALA A O 1
ATOM 908 N N . THR A 1 111 ? -23.520 -2.015 26.046 1.00 77.50 111 THR A N 1
ATOM 909 C CA . THR A 1 111 ? -22.102 -2.229 26.391 1.00 77.50 111 THR A CA 1
ATOM 910 C C . THR A 1 111 ? -21.299 -0.936 26.540 1.00 77.50 111 THR A C 1
ATOM 912 O O . THR A 1 111 ? -20.174 -0.971 27.044 1.00 77.50 111 THR A O 1
ATOM 915 N N . ALA A 1 112 ? -21.867 0.215 26.165 1.00 72.12 112 ALA A N 1
ATOM 916 C CA . ALA A 1 112 ? -21.175 1.503 26.171 1.00 72.12 112 ALA A CA 1
ATOM 917 C C . ALA A 1 112 ? -20.612 1.891 27.550 1.00 72.12 112 ALA A C 1
ATOM 919 O O . ALA A 1 112 ? -19.468 2.332 27.643 1.00 72.12 112 ALA A O 1
ATOM 920 N N . ALA A 1 113 ? -21.368 1.674 28.632 1.00 74.88 113 ALA A N 1
ATOM 921 C CA . ALA A 1 113 ? -20.917 2.002 29.988 1.00 74.88 113 ALA A CA 1
ATOM 922 C C . ALA A 1 113 ? -19.672 1.197 30.413 1.00 74.88 113 ALA A C 1
ATOM 924 O O . ALA A 1 113 ? -18.768 1.738 31.047 1.00 74.88 113 ALA A O 1
ATOM 925 N N . GLN A 1 114 ? -19.597 -0.081 30.024 1.00 73.12 114 GLN A N 1
ATOM 926 C CA . GLN A 1 114 ? -18.448 -0.943 30.324 1.00 73.12 114 GLN A CA 1
ATOM 927 C C . GLN A 1 114 ? -17.220 -0.561 29.489 1.00 73.12 114 GLN A C 1
ATOM 929 O O . GLN A 1 114 ? -16.105 -0.552 30.003 1.00 73.12 114 GLN A O 1
ATOM 934 N N . ALA A 1 115 ? -17.419 -0.196 28.221 1.00 74.75 115 ALA A N 1
ATOM 935 C CA . ALA A 1 115 ? -16.344 0.249 27.338 1.00 74.75 115 ALA A CA 1
ATOM 936 C C . ALA A 1 115 ? -15.727 1.596 27.772 1.00 74.75 115 ALA A C 1
ATOM 938 O O . ALA A 1 115 ? -14.507 1.750 27.750 1.00 74.75 115 ALA A O 1
ATOM 939 N N . ILE A 1 116 ? -16.540 2.558 28.231 1.00 78.06 116 ILE A N 1
ATOM 940 C CA . ILE A 1 116 ? -16.048 3.840 28.778 1.00 78.06 116 ILE A CA 1
ATOM 941 C C . ILE A 1 116 ? -15.209 3.609 30.043 1.00 78.06 116 ILE A C 1
ATOM 943 O O . ILE A 1 116 ? -14.175 4.253 30.231 1.00 78.06 116 ILE A O 1
ATOM 947 N N . ALA A 1 117 ? -15.620 2.663 30.893 1.00 75.19 117 ALA A N 1
ATOM 948 C CA . ALA A 1 117 ? -14.860 2.302 32.086 1.00 75.19 117 ALA A CA 1
ATOM 949 C C . ALA A 1 117 ? -13.480 1.709 31.741 1.00 75.19 117 ALA A C 1
ATOM 951 O O . ALA A 1 117 ? -12.507 2.025 32.420 1.00 75.19 117 ALA A O 1
ATOM 952 N N . GLN A 1 118 ? -13.375 0.915 30.667 1.00 73.25 118 GLN A N 1
ATOM 953 C CA . GLN A 1 118 ? -12.098 0.366 30.187 1.00 73.25 118 GLN A CA 1
ATOM 954 C C . GLN A 1 118 ? -11.157 1.452 29.646 1.00 73.25 118 GLN A C 1
ATOM 956 O O . GLN A 1 118 ? -9.976 1.434 29.966 1.00 73.25 118 GLN A O 1
ATOM 961 N N . MET A 1 119 ? -11.672 2.446 28.912 1.00 69.94 119 MET A N 1
ATOM 962 C CA . MET A 1 119 ? -10.874 3.597 28.442 1.00 69.94 119 MET A CA 1
ATOM 963 C C . MET A 1 119 ? -10.354 4.495 29.567 1.00 69.94 119 MET A C 1
ATOM 965 O O . MET A 1 119 ? -9.377 5.213 29.383 1.00 69.94 119 MET A O 1
ATOM 969 N N . SER A 1 120 ? -11.044 4.504 30.707 1.00 70.75 120 SER A N 1
ATOM 970 C CA . SER A 1 120 ? -10.695 5.351 31.850 1.00 70.75 120 SER A CA 1
ATOM 971 C C . SER A 1 120 ? -9.596 4.737 32.722 1.00 70.75 120 SER A C 1
ATOM 973 O O . SER A 1 120 ? -9.148 5.381 33.672 1.00 70.75 120 SER A O 1
ATOM 975 N N . GLN A 1 121 ? -9.172 3.499 32.439 1.00 68.56 121 GLN A N 1
ATOM 976 C CA . GLN A 1 121 ? -8.041 2.896 33.132 1.00 68.56 121 GLN A CA 1
ATOM 977 C C . GLN A 1 121 ? -6.732 3.448 32.556 1.00 68.56 121 GLN A C 1
ATOM 979 O O . GLN A 1 121 ? -6.556 3.442 31.339 1.00 68.56 121 GLN A O 1
ATOM 984 N N . PRO A 1 122 ? -5.814 3.946 33.401 1.00 53.94 122 PRO A N 1
ATOM 985 C CA . PRO A 1 122 ? -4.512 4.382 32.931 1.00 53.94 122 PRO A CA 1
ATOM 986 C C . PRO A 1 122 ? -3.754 3.169 32.383 1.00 53.94 122 PRO A C 1
ATOM 988 O O . PRO A 1 122 ? -3.453 2.233 33.123 1.00 53.94 122 PRO A O 1
ATOM 991 N N . GLU A 1 123 ? -3.461 3.196 31.084 1.00 52.38 123 GLU A N 1
ATOM 992 C CA . GLU A 1 123 ? -2.483 2.313 30.448 1.00 52.38 123 GLU A CA 1
ATOM 993 C C . GLU A 1 123 ? -1.190 2.325 31.286 1.00 52.38 123 GLU A C 1
ATOM 995 O O . GLU A 1 123 ? -0.666 3.411 31.570 1.00 52.38 123 GLU A O 1
ATOM 1000 N N . PRO A 1 124 ? -0.655 1.168 31.721 1.00 46.59 124 PRO A N 1
ATOM 1001 C CA . PRO A 1 124 ? 0.666 1.138 32.320 1.00 46.59 124 PRO A CA 1
ATOM 1002 C C . PRO A 1 124 ? 1.674 1.568 31.252 1.00 46.59 124 PRO A C 1
ATOM 1004 O O . PRO A 1 124 ? 1.874 0.892 30.246 1.00 46.59 124 PRO A O 1
ATOM 1007 N N . SER A 1 125 ? 2.268 2.736 31.487 1.00 47.34 125 SER A N 1
ATOM 1008 C CA . SER A 1 125 ? 3.261 3.397 30.652 1.00 47.34 125 SER A CA 1
ATOM 1009 C C . SER A 1 125 ? 4.239 2.434 29.983 1.00 47.34 125 SER A C 1
ATOM 1011 O O . SER A 1 125 ? 4.864 1.595 30.639 1.00 47.34 125 SER A O 1
ATOM 1013 N N . ALA A 1 126 ? 4.455 2.662 28.686 1.00 45.53 126 ALA A N 1
ATOM 1014 C CA . ALA A 1 126 ? 5.646 2.23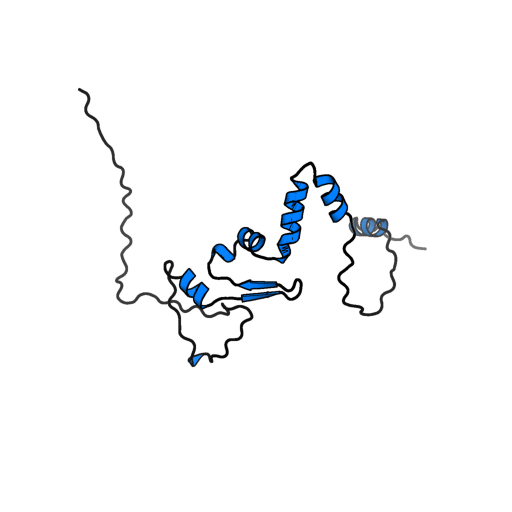1 27.974 1.00 45.53 126 ALA A CA 1
ATOM 1015 C C . ALA A 1 126 ? 6.890 2.526 28.832 1.00 45.53 126 ALA A C 1
ATOM 1017 O O . ALA A 1 126 ? 7.282 3.675 29.027 1.00 45.53 126 ALA A O 1
ATOM 1018 N N . THR A 1 127 ? 7.480 1.472 29.389 1.00 42.88 127 THR A N 1
ATOM 1019 C CA . THR A 1 127 ? 8.738 1.536 30.128 1.00 42.88 127 THR A CA 1
ATOM 1020 C C . THR A 1 127 ? 9.870 1.229 29.162 1.00 42.88 127 THR A C 1
ATOM 1022 O O . THR A 1 127 ? 10.056 0.080 28.773 1.00 42.88 127 THR A O 1
ATOM 1025 N N . THR A 1 128 ? 10.588 2.272 28.746 1.00 39.97 128 THR A N 1
ATOM 1026 C CA . THR A 1 128 ? 12.028 2.349 28.407 1.00 39.97 128 THR A CA 1
ATOM 1027 C C . THR A 1 128 ? 12.229 3.758 27.826 1.00 39.97 128 THR A C 1
ATOM 1029 O O . THR A 1 128 ? 11.588 4.110 26.849 1.00 39.97 128 THR A O 1
ATOM 1032 N N . ALA A 1 129 ? 12.994 4.675 28.409 1.00 42.53 129 ALA A N 1
ATOM 1033 C CA . ALA A 1 129 ? 14.281 4.506 29.053 1.00 42.53 129 ALA A CA 1
ATOM 1034 C C . ALA A 1 129 ? 14.403 5.336 30.340 1.00 42.53 129 ALA A C 1
ATOM 1036 O O . ALA A 1 129 ? 14.055 6.514 30.386 1.00 42.53 129 ALA A O 1
ATOM 1037 N N . THR A 1 130 ? 14.968 4.696 31.360 1.00 39.34 130 THR A N 1
ATOM 1038 C CA . THR A 1 130 ? 15.769 5.361 32.381 1.00 39.34 130 THR A CA 1
ATOM 1039 C C . THR A 1 130 ? 17.021 5.885 31.686 1.00 39.34 130 THR A C 1
ATOM 1041 O O . THR A 1 130 ? 17.867 5.089 31.285 1.00 39.34 130 THR A O 1
ATOM 1044 N N . ASP A 1 131 ? 17.123 7.200 31.541 1.00 40.53 131 ASP A N 1
ATOM 1045 C CA . ASP A 1 131 ? 18.411 7.868 31.647 1.00 40.53 131 ASP A CA 1
ATOM 1046 C C . ASP A 1 131 ? 18.277 8.996 32.670 1.00 40.53 131 ASP A C 1
ATOM 1048 O O . ASP A 1 131 ? 17.207 9.558 32.918 1.00 40.53 131 ASP A O 1
ATOM 1052 N N . GLU A 1 132 ? 19.373 9.178 33.364 1.00 46.44 132 GLU A N 1
ATOM 1053 C CA . GLU A 1 132 ? 19.508 9.646 34.721 1.00 46.44 132 GLU A CA 1
ATOM 1054 C C . GLU A 1 132 ? 19.563 11.184 34.779 1.00 46.44 132 GLU A C 1
ATOM 1056 O O . GLU A 1 132 ? 20.152 11.838 33.926 1.00 46.44 132 GLU A O 1
ATOM 1061 N N . SER A 1 133 ? 19.013 11.751 35.859 1.00 47.00 133 SER A N 1
ATOM 1062 C CA . SER A 1 133 ? 19.251 13.121 36.353 1.00 47.00 133 SER A CA 1
ATOM 1063 C C . SER A 1 133 ? 18.610 14.314 35.621 1.00 47.00 133 SER A C 1
ATOM 1065 O O . SER A 1 133 ? 19.249 15.015 34.843 1.00 47.00 133 SER A O 1
ATOM 1067 N N . ALA A 1 134 ? 17.410 14.698 36.069 1.00 38.97 134 ALA A N 1
ATOM 1068 C CA . ALA A 1 134 ? 17.097 16.105 36.349 1.00 38.97 134 ALA A CA 1
ATOM 1069 C C . ALA A 1 134 ? 15.982 16.195 37.407 1.00 38.97 134 ALA A C 1
ATOM 1071 O O . ALA A 1 134 ? 14.872 15.706 37.220 1.00 38.97 134 ALA A O 1
ATOM 1072 N N . THR A 1 135 ? 16.299 16.810 38.543 1.00 34.38 135 THR A N 1
ATOM 1073 C CA . THR A 1 135 ? 15.369 17.213 39.610 1.00 34.38 135 THR A CA 1
ATOM 1074 C C . THR A 1 135 ? 14.139 17.953 39.064 1.00 34.38 135 THR A C 1
ATOM 1076 O O . THR A 1 135 ? 14.310 18.830 38.213 1.00 34.38 135 THR A O 1
ATOM 1079 N N . PRO A 1 136 ? 12.915 17.696 39.568 1.00 43.19 136 PRO A N 1
ATOM 1080 C CA . PRO A 1 136 ? 11.741 18.445 39.153 1.00 43.19 136 PRO A CA 1
ATOM 1081 C C . PRO A 1 136 ? 11.722 19.788 39.890 1.00 43.19 136 PRO A C 1
ATOM 1083 O O . PRO A 1 136 ? 11.414 19.855 41.078 1.00 43.19 136 PRO A O 1
ATOM 1086 N N . THR A 1 137 ? 12.036 20.876 39.189 1.00 40.78 137 THR A N 1
ATOM 1087 C CA . THR A 1 137 ? 11.575 22.200 39.616 1.00 40.78 137 THR A CA 1
ATOM 1088 C C . THR A 1 137 ? 10.108 22.300 39.224 1.00 40.78 137 THR A C 1
ATOM 1090 O O . THR A 1 137 ? 9.773 22.518 38.058 1.00 40.78 137 THR A O 1
ATOM 1093 N N . GLU A 1 138 ? 9.238 22.081 40.206 1.00 45.69 138 GLU A N 1
ATOM 1094 C CA . GLU A 1 138 ? 7.795 22.288 40.145 1.00 45.69 138 GLU A CA 1
ATOM 1095 C C . GLU A 1 138 ? 7.498 23.731 39.704 1.00 45.69 138 GLU A C 1
ATOM 1097 O O . GLU A 1 138 ? 7.478 24.670 40.496 1.00 45.69 138 GLU A O 1
ATOM 1102 N N . THR A 1 139 ? 7.331 23.926 38.396 1.00 46.03 139 THR A N 1
ATOM 1103 C CA . THR A 1 139 ? 6.895 25.201 37.829 1.00 46.03 139 THR A CA 1
ATOM 1104 C C . THR A 1 139 ? 5.376 25.168 37.801 1.00 46.03 139 THR A C 1
ATOM 1106 O O . THR A 1 139 ? 4.772 24.494 36.966 1.00 46.03 139 THR A O 1
ATOM 1109 N N . ALA A 1 140 ? 4.761 25.854 38.764 1.00 54.16 140 ALA A N 1
ATOM 1110 C CA . ALA A 1 140 ? 3.317 25.994 38.856 1.00 54.16 140 ALA A CA 1
ATOM 1111 C C . ALA A 1 140 ? 2.734 26.559 37.539 1.00 54.16 140 ALA A C 1
ATOM 1113 O O . ALA A 1 140 ? 3.342 27.437 36.918 1.00 54.16 140 ALA A O 1
ATOM 1114 N N . PRO A 1 141 ? 1.528 26.128 37.125 1.00 57.38 141 PRO A N 1
ATOM 1115 C CA . PRO A 1 141 ? 0.905 26.521 35.854 1.00 57.38 141 PRO A CA 1
ATOM 1116 C C . PRO A 1 141 ? 0.682 28.038 35.686 1.00 57.38 141 PRO A C 1
ATOM 1118 O O . PRO A 1 141 ? 0.456 28.498 34.569 1.00 57.38 141 PRO A O 1
ATOM 1121 N N . GLY A 1 142 ? 0.780 28.826 36.764 1.00 59.16 142 GLY A N 1
ATOM 1122 C CA . GLY A 1 142 ? 0.696 30.290 36.719 1.00 59.16 142 GLY A CA 1
ATOM 1123 C C . GLY A 1 142 ? 1.907 30.973 36.071 1.00 59.16 142 GLY A C 1
ATOM 1124 O O . GLY A 1 142 ? 1.729 31.933 35.326 1.00 59.16 142 GLY A O 1
ATOM 1125 N N . SER A 1 143 ? 3.125 30.454 36.269 1.00 61.72 143 SER A N 1
ATOM 1126 C CA . SER A 1 143 ? 4.351 31.119 35.792 1.00 61.72 143 SER A CA 1
ATOM 1127 C C . SER A 1 143 ? 4.551 31.015 34.275 1.00 61.72 143 SER A C 1
ATOM 1129 O O . SER A 1 143 ? 5.117 31.915 33.662 1.00 61.72 143 SER A O 1
ATOM 1131 N N . LEU A 1 144 ? 4.028 29.961 33.638 1.00 68.06 144 LEU A N 1
ATOM 1132 C CA . LEU A 1 144 ? 4.043 29.817 32.174 1.00 68.06 144 LEU A CA 1
ATOM 1133 C C . LEU A 1 144 ? 3.104 30.813 31.479 1.00 68.06 144 LEU A C 1
ATOM 1135 O O . LEU A 1 144 ? 3.414 31.300 30.392 1.00 68.06 144 LEU A O 1
ATOM 1139 N N . PHE A 1 145 ? 1.976 31.141 32.113 1.00 60.53 145 PHE A N 1
ATOM 1140 C CA . PHE A 1 145 ? 1.026 32.121 31.585 1.00 60.53 145 PHE A CA 1
ATOM 1141 C C . PHE A 1 145 ? 1.576 33.552 31.657 1.00 60.53 145 PHE A C 1
ATOM 1143 O O . PHE A 1 145 ? 1.424 34.306 30.697 1.00 60.53 145 PHE A O 1
ATOM 1150 N N . GLU A 1 146 ? 2.275 33.912 32.739 1.00 66.81 146 GLU A N 1
ATOM 1151 C CA . GLU A 1 146 ? 2.962 35.211 32.857 1.00 66.81 146 GLU A CA 1
ATOM 1152 C C . GLU A 1 146 ? 4.095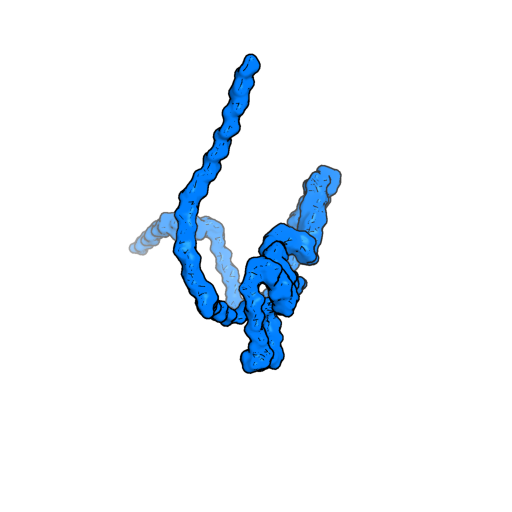 35.372 31.836 1.00 66.81 146 GLU A C 1
ATOM 1154 O O . GLU A 1 146 ? 4.291 36.454 31.283 1.00 66.81 146 GLU A O 1
ATOM 1159 N N . GLN A 1 147 ? 4.809 34.289 31.529 1.00 67.81 147 GLN A N 1
ATOM 1160 C CA . GLN A 1 147 ? 5.913 34.312 30.572 1.00 67.81 147 GLN A CA 1
ATOM 1161 C C . GLN A 1 147 ? 5.436 34.432 29.112 1.00 67.81 147 GLN A C 1
ATOM 1163 O O . GLN A 1 147 ? 6.142 35.007 28.283 1.00 67.81 147 GLN A O 1
ATOM 1168 N N . LEU A 1 148 ? 4.219 33.963 28.804 1.00 71.00 148 LEU A N 1
ATOM 1169 C CA . LEU A 1 148 ? 3.573 34.136 27.495 1.00 71.00 148 LEU A CA 1
ATOM 1170 C C . LEU A 1 148 ? 2.960 35.530 27.294 1.00 71.00 148 LEU A C 1
ATOM 1172 O O . LEU A 1 148 ? 2.827 35.967 26.152 1.00 71.00 148 LEU A O 1
ATOM 1176 N N . LEU A 1 149 ? 2.616 36.243 28.373 1.00 71.50 149 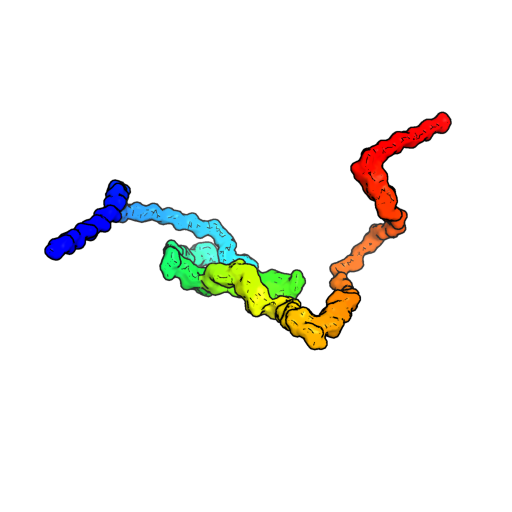LEU A N 1
ATOM 1177 C CA . LEU A 1 149 ? 2.049 37.597 28.301 1.00 71.50 149 LEU A CA 1
ATOM 1178 C C . LEU A 1 149 ? 3.096 38.725 28.245 1.00 71.50 149 LEU A C 1
ATOM 1180 O O . LEU A 1 149 ? 2.717 39.893 28.198 1.00 71.50 149 LEU A O 1
ATOM 1184 N N . GLY A 1 150 ? 4.391 38.390 28.192 1.00 51.78 150 GLY A N 1
ATOM 1185 C CA . GLY A 1 150 ? 5.484 39.364 28.167 1.00 51.78 150 GLY A CA 1
ATOM 1186 C C . GLY A 1 150 ? 5.735 39.944 29.559 1.00 51.78 150 GLY A C 1
ATOM 1187 O O . GLY A 1 150 ? 5.060 40.876 29.985 1.00 51.78 150 GLY A O 1
ATOM 1188 N N . GLY A 1 151 ? 6.706 39.364 30.271 1.00 51.38 151 GLY A N 1
ATOM 1189 C CA . GLY A 1 151 ? 6.977 39.641 31.684 1.00 51.38 151 GLY A CA 1
ATOM 1190 C C . GLY A 1 151 ? 7.146 41.125 32.037 1.00 51.38 151 GLY A C 1
ATOM 1191 O O . GLY A 1 151 ? 7.787 41.892 31.317 1.00 51.38 151 GLY A O 1
ATOM 1192 N N . ALA A 1 152 ? 6.594 41.511 33.189 1.00 52.88 152 ALA A N 1
ATOM 1193 C CA . ALA A 1 152 ? 6.815 42.820 33.792 1.00 52.88 152 ALA A CA 1
ATOM 1194 C C . ALA A 1 152 ? 8.241 42.916 34.384 1.00 52.88 152 ALA A C 1
ATOM 1196 O O . ALA A 1 152 ? 8.731 41.942 34.963 1.00 52.88 152 ALA A O 1
ATOM 1197 N N . PRO A 1 153 ? 8.925 44.068 34.260 1.00 46.84 153 PRO A N 1
ATOM 1198 C CA . PRO A 1 153 ? 10.276 44.244 34.786 1.00 46.84 153 PRO A CA 1
ATOM 1199 C C . PRO A 1 153 ? 10.297 44.267 36.324 1.00 46.84 153 PRO A C 1
ATOM 1201 O O . PRO A 1 153 ? 9.435 44.868 36.964 1.00 46.84 153 PRO A O 1
ATOM 1204 N N . ALA A 1 154 ? 11.320 43.635 36.906 1.00 48.25 154 ALA A N 1
ATOM 1205 C CA . ALA A 1 154 ? 11.603 43.654 38.339 1.00 48.25 154 ALA A CA 1
ATOM 1206 C C . ALA A 1 154 ? 11.931 45.081 38.839 1.00 48.25 154 ALA A C 1
ATOM 1208 O O . ALA A 1 154 ? 12.624 45.822 38.133 1.00 48.25 154 ALA A O 1
ATOM 1209 N N . PRO A 1 155 ? 11.487 45.482 40.047 1.00 49.50 155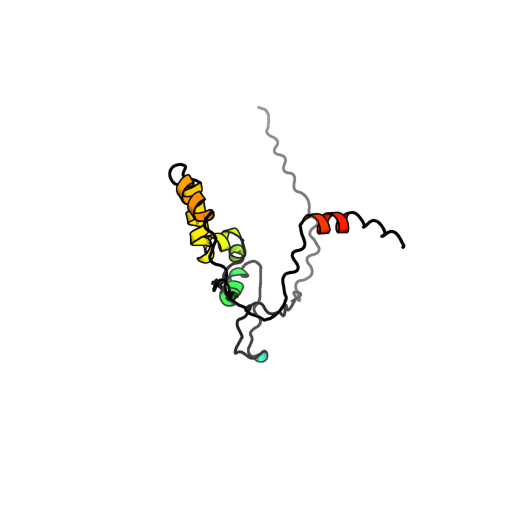 PRO A N 1
ATOM 1210 C CA . PRO A 1 155 ? 11.868 46.762 40.634 1.00 49.50 155 PRO A CA 1
ATOM 1211 C C . PRO A 1 155 ? 13.321 46.721 41.155 1.00 49.50 155 PRO A C 1
ATOM 1213 O O . PRO A 1 155 ? 13.738 45.700 41.709 1.00 49.50 155 PRO A O 1
ATOM 1216 N N . PRO A 1 156 ? 14.104 47.803 40.997 1.00 50.00 156 PRO A N 1
ATOM 1217 C CA . PRO A 1 156 ? 15.427 47.915 41.602 1.00 50.00 156 PRO A CA 1
ATOM 1218 C C . PRO A 1 156 ? 15.343 48.199 43.113 1.00 50.00 156 PRO A C 1
ATOM 1220 O O . PRO A 1 156 ? 14.339 48.720 43.599 1.00 50.00 156 PRO A O 1
ATOM 1223 N N . ALA A 1 157 ? 16.418 47.824 43.814 1.00 41.62 157 ALA A N 1
ATOM 1224 C CA . ALA A 1 157 ? 16.663 48.040 45.242 1.00 41.62 157 ALA A CA 1
ATOM 1225 C C . ALA A 1 157 ? 16.748 49.522 45.642 1.00 41.62 157 ALA A C 1
ATOM 1227 O O . ALA A 1 157 ? 17.175 50.341 44.794 1.00 41.62 157 ALA A O 1
#

Nearest PDB structures (foldseek):
  3j9g-assembly1_A  TM=7.080E-01  e=2.064E-05  Vibrio cholerae O1 biovar El Tor str. N16961
  5myu-assembly1_a  TM=6.849E-01  e=1.245E-04  Vibrio cholerae
  5ojq-assembly1_a  TM=6.148E-01  e=4.015E-05  Vibrio cholerae
  5n8n-assembly1_A  TM=6.247E-01  e=2.265E-04  Pseudomonas aeruginosa

Secondary structure (DSSP, 8-state):
-PPP----------------TTS-------S--SBT----S-TTTPPPPP--TTTHHHHHHHH--EEEEETTEEEEE--SGGGGSHHHHHHH-GGGHHHHHHHHHHHSTTTHHHHHHHHTSPP-----------------HHHHHHHHT-PPPPPP-